Protein AF-A0A0M0EFG6-F1 (afdb_monomer_lite)

Organism: Komagataeibacter europaeus (NCBI:txid33995)

Foldseek 3Di:
DDDQDDPSLVVLLLVLLLVLVLLVVDDDPPRPVVSNVVSVVVNCVSQVDPVSVLVSNQSNCCVRPVDSD

pLDDT: mean 94.76, std 4.19, range [74.12, 98.31]

Radius of gyration: 12.45 Å; chains: 1; bounding box: 35×24×34 Å

Secondary structure (DSSP, 8-state):
-----HHHHHHHHHHHHHHHHHHHTS-STT--HHHHHHHHHHHHHH--SHHHHHHHHHHHHHHHHS---

Structure (mmCIF, N/CA/C/O backbone):
data_AF-A0A0M0EFG6-F1
#
_entry.id   AF-A0A0M0EFG6-F1
#
loop_
_atom_site.group_PDB
_atom_site.id
_atom_site.type_symbol
_atom_site.label_atom_id
_atom_site.label_alt_id
_atom_site.label_comp_id
_atom_site.label_asym_id
_atom_site.label_entity_id
_atom_site.label_seq_id
_atom_site.pdbx_PDB_ins_code
_atom_site.Cartn_x
_atom_site.Cartn_y
_atom_site.Cartn_z
_atom_site.occupancy
_atom_site.B_iso_or_equiv
_atom_site.auth_seq_id
_atom_site.auth_comp_id
_atom_site.auth_asym_id
_atom_site.auth_atom_id
_atom_site.pdbx_PDB_model_num
ATOM 1 N N . MET A 1 1 ? -21.271 -14.032 3.711 1.00 74.12 1 MET A N 1
ATOM 2 C CA . MET A 1 1 ? -19.854 -13.688 3.451 1.00 74.12 1 MET A CA 1
ATOM 3 C C . MET A 1 1 ? -19.240 -13.268 4.773 1.00 74.12 1 MET A C 1
ATOM 5 O O . MET A 1 1 ? -19.972 -12.708 5.579 1.00 74.12 1 MET A O 1
ATOM 9 N N . ALA A 1 2 ? -17.974 -13.599 5.029 1.00 83.00 2 ALA A N 1
ATOM 10 C CA . ALA A 1 2 ? -17.294 -13.153 6.245 1.00 83.00 2 ALA A CA 1
ATOM 11 C C . ALA A 1 2 ? -17.008 -11.646 6.158 1.00 83.00 2 ALA A C 1
ATOM 13 O O . ALA A 1 2 ? -16.657 -11.149 5.087 1.00 83.00 2 ALA A O 1
ATOM 14 N N . GLU A 1 3 ? -17.197 -10.931 7.262 1.00 91.88 3 GLU A N 1
ATOM 15 C CA . GLU A 1 3 ? -16.871 -9.511 7.366 1.00 91.88 3 GLU A CA 1
ATOM 16 C C . GLU A 1 3 ? -15.372 -9.363 7.650 1.00 91.88 3 GLU A C 1
ATOM 18 O O . GLU A 1 3 ? -14.890 -9.869 8.660 1.00 91.88 3 GLU A O 1
ATOM 23 N N . ILE A 1 4 ? -14.636 -8.682 6.766 1.00 91.44 4 ILE A N 1
ATOM 24 C CA . ILE A 1 4 ? -13.195 -8.459 6.937 1.00 91.44 4 ILE A CA 1
ATOM 25 C C . ILE A 1 4 ? -12.988 -7.290 7.895 1.00 91.44 4 ILE A C 1
ATOM 27 O O . ILE A 1 4 ? -13.190 -6.132 7.529 1.00 91.44 4 ILE A O 1
ATOM 31 N N . THR A 1 5 ? -12.546 -7.580 9.117 1.00 94.75 5 THR A N 1
ATOM 32 C CA . THR A 1 5 ? -12.360 -6.557 10.159 1.00 94.75 5 THR A CA 1
ATOM 33 C C . THR A 1 5 ? -11.045 -6.723 10.915 1.00 94.75 5 THR A C 1
ATOM 35 O O . THR A 1 5 ? -10.318 -7.705 10.748 1.00 94.75 5 THR A O 1
ATOM 38 N N . GLY A 1 6 ? -10.694 -5.72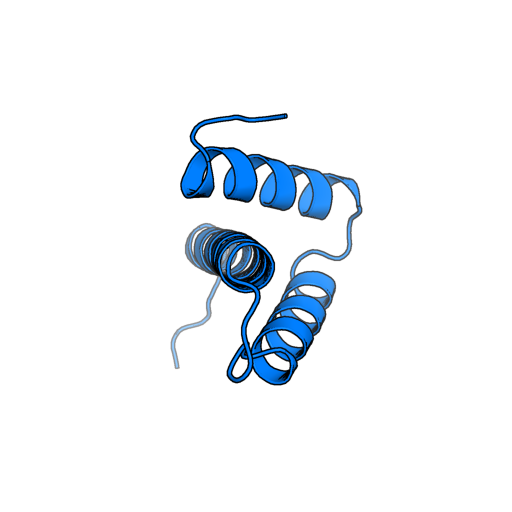3 11.732 1.00 94.75 6 GLY A N 1
ATOM 39 C CA . GLY A 1 6 ? -9.553 -5.774 12.648 1.00 94.75 6 GLY A CA 1
ATOM 40 C C . GLY A 1 6 ? -8.262 -6.273 11.991 1.00 94.75 6 GLY A C 1
ATOM 41 O O . GLY A 1 6 ? -7.688 -5.617 11.117 1.00 94.75 6 GLY A O 1
ATOM 42 N N . ARG A 1 7 ? -7.796 -7.452 12.422 1.00 95.88 7 ARG A N 1
ATOM 43 C CA . ARG A 1 7 ? -6.551 -8.058 11.935 1.00 95.88 7 ARG A CA 1
ATOM 44 C C . ARG A 1 7 ? -6.615 -8.460 10.463 1.00 95.88 7 ARG A C 1
ATOM 46 O O . ARG A 1 7 ? -5.608 -8.332 9.774 1.00 95.88 7 ARG A O 1
ATOM 53 N N . GLU A 1 8 ? -7.756 -8.934 9.985 1.00 96.69 8 GLU A N 1
ATOM 54 C CA . GLU A 1 8 ? -7.921 -9.357 8.593 1.00 96.69 8 GLU A CA 1
ATOM 55 C C . GLU A 1 8 ? -7.819 -8.148 7.667 1.00 96.69 8 GLU A C 1
ATOM 57 O O . GLU A 1 8 ? -7.037 -8.152 6.718 1.00 96.69 8 GLU A O 1
ATOM 62 N N . LEU A 1 9 ? -8.511 -7.061 8.021 1.00 96.81 9 LEU A N 1
ATOM 63 C CA . LEU A 1 9 ? -8.433 -5.801 7.288 1.00 96.81 9 LEU A CA 1
ATOM 64 C C . LEU A 1 9 ? -7.002 -5.246 7.271 1.00 96.81 9 LEU A C 1
ATOM 66 O O . LEU A 1 9 ? -6.521 -4.788 6.236 1.00 96.81 9 LEU A O 1
ATOM 70 N N . HIS A 1 10 ? -6.290 -5.335 8.395 1.00 96.81 10 HIS A N 1
ATOM 71 C CA . HIS A 1 10 ? -4.883 -4.944 8.464 1.00 96.81 10 HIS A CA 1
ATOM 72 C C . HIS A 1 10 ? -3.995 -5.759 7.508 1.00 96.81 10 HIS A C 1
ATOM 74 O O . HIS A 1 10 ? -3.095 -5.204 6.877 1.00 96.81 10 HIS A O 1
ATOM 80 N N . LEU A 1 11 ? -4.240 -7.067 7.377 1.00 97.38 11 LEU A N 1
ATOM 81 C CA . LEU A 1 11 ? -3.509 -7.911 6.431 1.00 97.38 11 LEU A CA 1
ATOM 82 C C . LEU A 1 11 ? -3.814 -7.525 4.983 1.00 97.38 11 LEU A C 1
ATOM 84 O O . LEU A 1 11 ? -2.879 -7.425 4.193 1.00 97.38 11 LEU A O 1
ATOM 88 N N . VAL A 1 12 ? -5.078 -7.242 4.652 1.00 97.50 12 VAL A N 1
ATOM 89 C CA . VAL A 1 12 ? -5.474 -6.781 3.310 1.00 97.50 12 VAL A CA 1
ATOM 90 C C . VAL A 1 12 ? -4.742 -5.491 2.948 1.00 97.50 12 VAL A C 1
ATOM 92 O O . VAL A 1 12 ? -4.057 -5.448 1.930 1.00 97.50 12 VAL A O 1
ATOM 95 N N . LYS A 1 13 ? -4.795 -4.472 3.814 1.00 98.19 13 LYS A N 1
ATOM 96 C CA . LYS A 1 13 ? -4.096 -3.193 3.602 1.00 98.19 13 LYS A CA 1
ATOM 97 C C . LYS A 1 13 ? -2.593 -3.388 3.378 1.00 98.19 13 LYS A C 1
ATOM 99 O O . LYS A 1 13 ? -2.012 -2.823 2.453 1.00 98.19 13 LYS A O 1
ATOM 104 N N . LYS A 1 14 ? -1.965 -4.244 4.191 1.00 98.19 14 LYS A N 1
ATOM 105 C CA . LYS A 1 14 ? -0.535 -4.549 4.078 1.00 98.19 14 LYS A CA 1
ATOM 106 C C . LYS A 1 14 ? -0.193 -5.263 2.766 1.00 98.19 14 LYS A C 1
ATOM 108 O O . LYS A 1 14 ? 0.811 -4.927 2.146 1.00 98.19 14 LYS A O 1
ATOM 113 N N . VAL A 1 15 ? -1.004 -6.233 2.344 1.00 98.19 15 VAL A N 1
ATOM 114 C CA . VAL A 1 15 ? -0.785 -6.971 1.091 1.00 98.19 15 VAL A CA 1
ATOM 115 C C . VAL A 1 15 ? -0.962 -6.064 -0.123 1.00 98.19 15 VAL A C 1
ATOM 117 O O . VAL A 1 15 ? -0.142 -6.146 -1.030 1.00 98.19 15 VAL A O 1
ATOM 120 N N . LEU A 1 16 ? -1.950 -5.162 -0.117 1.00 98.25 16 LEU A N 1
ATOM 121 C CA . LEU A 1 16 ? -2.126 -4.167 -1.182 1.00 98.25 16 LEU A CA 1
ATOM 122 C C . LEU A 1 16 ? -0.867 -3.308 -1.353 1.00 98.25 16 LEU A C 1
ATOM 124 O O . LEU A 1 16 ? -0.335 -3.211 -2.456 1.00 98.25 16 LEU A O 1
ATOM 128 N N . ALA A 1 17 ? -0.328 -2.767 -0.256 1.00 98.12 17 ALA A N 1
ATOM 129 C CA . ALA A 1 17 ? 0.889 -1.958 -0.303 1.00 98.12 17 ALA A CA 1
ATOM 130 C C . ALA A 1 17 ? 2.118 -2.751 -0.796 1.00 98.12 17 ALA A C 1
ATOM 132 O O . ALA A 1 17 ? 2.910 -2.239 -1.587 1.00 98.12 17 ALA A O 1
ATOM 133 N N . ILE A 1 18 ? 2.272 -4.010 -0.363 1.00 98.31 18 ILE A N 1
ATOM 134 C CA . ILE A 1 18 ? 3.358 -4.897 -0.821 1.00 98.31 18 ILE A CA 1
ATOM 135 C C . ILE A 1 18 ? 3.234 -5.182 -2.317 1.00 98.31 18 ILE A C 1
ATOM 137 O O . ILE A 1 18 ? 4.225 -5.083 -3.035 1.00 98.31 18 ILE A O 1
ATOM 141 N N . ALA A 1 19 ? 2.034 -5.533 -2.783 1.00 97.88 19 ALA A N 1
ATOM 142 C CA . ALA A 1 19 ? 1.784 -5.857 -4.180 1.00 97.88 19 ALA A CA 1
ATOM 143 C C . ALA A 1 19 ? 2.061 -4.653 -5.084 1.00 97.88 19 ALA A C 1
ATOM 145 O O . ALA A 1 19 ? 2.773 -4.797 -6.074 1.00 97.88 19 ALA A O 1
ATOM 146 N N . MET A 1 20 ? 1.588 -3.462 -4.703 1.00 97.25 20 MET A N 1
ATOM 147 C CA . MET A 1 20 ? 1.874 -2.226 -5.433 1.00 97.25 20 MET A CA 1
ATOM 148 C C . MET A 1 20 ? 3.378 -1.979 -5.565 1.00 97.25 20 MET A C 1
ATOM 150 O O . MET A 1 20 ? 3.866 -1.785 -6.674 1.00 97.25 20 MET A O 1
ATOM 154 N N . LEU A 1 21 ? 4.129 -2.053 -4.460 1.00 96.62 21 LEU A N 1
ATOM 155 C CA . LEU A 1 21 ? 5.576 -1.838 -4.496 1.00 96.62 21 LEU A CA 1
ATOM 156 C C . LEU A 1 21 ? 6.303 -2.922 -5.308 1.00 96.62 21 LEU A C 1
ATOM 158 O O . LEU A 1 21 ? 7.258 -2.625 -6.024 1.00 96.62 21 LEU A O 1
ATOM 162 N N . ALA A 1 22 ? 5.872 -4.180 -5.209 1.00 96.00 22 ALA A N 1
ATOM 163 C CA . ALA A 1 22 ? 6.442 -5.273 -5.991 1.00 96.00 22 ALA A CA 1
ATOM 164 C C . ALA A 1 22 ? 6.218 -5.066 -7.497 1.00 96.00 22 ALA A C 1
ATOM 166 O O . ALA A 1 22 ? 7.153 -5.257 -8.276 1.00 96.00 22 ALA A O 1
ATOM 167 N N . ILE A 1 23 ? 5.015 -4.630 -7.889 1.00 95.69 23 ILE A N 1
ATOM 168 C CA . ILE A 1 23 ? 4.684 -4.274 -9.270 1.00 95.69 23 ILE A CA 1
ATOM 169 C C . ILE A 1 23 ? 5.552 -3.104 -9.723 1.00 95.69 23 ILE A C 1
ATOM 171 O O . ILE A 1 23 ? 6.234 -3.230 -10.733 1.00 95.69 23 ILE A O 1
ATOM 175 N N . GLU A 1 24 ? 5.577 -1.995 -8.978 1.00 93.94 24 GLU A N 1
ATOM 176 C CA . GLU A 1 24 ? 6.329 -0.778 -9.315 1.00 93.94 24 GLU A CA 1
ATOM 177 C C . GLU A 1 24 ? 7.822 -1.061 -9.552 1.00 93.94 24 GLU A C 1
ATOM 179 O O . GLU A 1 24 ? 8.422 -0.539 -10.493 1.00 93.94 24 GLU A O 1
ATOM 184 N N . ARG A 1 25 ? 8.411 -1.956 -8.749 1.00 92.81 25 ARG A N 1
ATOM 185 C CA . ARG A 1 25 ? 9.827 -2.346 -8.834 1.00 92.81 25 ARG A CA 1
ATOM 186 C C . ARG A 1 25 ? 10.167 -3.313 -9.969 1.00 92.81 25 ARG A C 1
ATOM 188 O O . ARG A 1 25 ? 11.346 -3.619 -10.149 1.00 92.81 25 ARG A O 1
ATOM 195 N N . GLN A 1 26 ? 9.185 -3.792 -10.728 1.00 90.44 26 GLN A N 1
ATOM 196 C CA . GLN A 1 26 ? 9.391 -4.655 -11.893 1.00 90.44 26 GLN A CA 1
ATOM 197 C C . GLN A 1 26 ? 8.923 -3.953 -13.176 1.00 90.44 26 GLN A C 1
ATOM 199 O O . GLN A 1 26 ? 7.903 -4.334 -13.756 1.00 90.44 26 GLN A O 1
ATOM 204 N N . PRO A 1 27 ? 9.652 -2.918 -13.639 1.00 91.06 27 PRO A N 1
ATOM 205 C CA . PRO A 1 27 ? 9.307 -2.240 -14.879 1.00 91.06 27 PRO A CA 1
ATOM 206 C C . PRO A 1 27 ? 9.436 -3.197 -16.067 1.00 91.06 27 PRO A C 1
ATOM 208 O O . PRO A 1 27 ? 10.414 -3.937 -16.192 1.00 91.06 27 PRO A O 1
ATOM 211 N N . GLY A 1 28 ? 8.457 -3.168 -16.967 1.00 93.25 28 GLY A N 1
ATOM 212 C CA . GLY A 1 28 ? 8.464 -4.015 -18.153 1.00 93.25 28 GLY A CA 1
ATOM 213 C C . GLY A 1 28 ? 7.251 -3.801 -19.057 1.00 93.25 28 GLY A C 1
ATOM 214 O O . GLY A 1 28 ? 6.276 -3.170 -18.652 1.00 93.25 28 GLY A O 1
ATOM 215 N N . PRO A 1 29 ? 7.277 -4.353 -20.283 1.00 91.38 29 PRO A N 1
ATOM 216 C CA . PRO A 1 29 ? 6.206 -4.175 -21.270 1.00 91.38 29 PRO A CA 1
ATOM 217 C C . PRO A 1 29 ? 4.850 -4.755 -20.834 1.00 91.38 29 PRO A C 1
ATOM 219 O O . PRO A 1 29 ? 3.829 -4.411 -21.418 1.00 91.38 29 PRO A O 1
ATOM 222 N N . PHE A 1 30 ? 4.834 -5.615 -19.813 1.00 89.81 30 PHE A N 1
ATOM 223 C CA . PHE A 1 30 ? 3.632 -6.247 -19.261 1.00 89.81 30 PHE A CA 1
ATOM 224 C C . PHE A 1 30 ? 3.414 -5.901 -17.784 1.00 89.81 30 PHE A C 1
ATOM 226 O O . PHE A 1 30 ? 2.849 -6.696 -17.038 1.00 89.81 30 PHE A O 1
ATOM 233 N N . GLN A 1 31 ? 3.899 -4.741 -17.336 1.00 93.56 31 GLN A N 1
ATOM 234 C CA . GLN A 1 31 ? 3.687 -4.303 -15.962 1.00 93.56 31 GLN A CA 1
ATOM 235 C C . GLN A 1 31 ? 2.182 -4.061 -15.717 1.00 93.56 31 GLN A C 1
ATOM 237 O O . GLN A 1 31 ? 1.554 -3.327 -16.488 1.00 93.56 31 GLN A O 1
ATOM 242 N N . PRO A 1 32 ? 1.584 -4.660 -14.671 1.00 94.75 32 PRO A N 1
ATOM 243 C CA . PRO A 1 32 ? 0.143 -4.594 -14.417 1.00 94.75 32 PRO A CA 1
ATOM 244 C C . PRO A 1 32 ? -0.268 -3.249 -13.791 1.00 94.75 32 PRO A C 1
ATOM 246 O O . PRO A 1 32 ? -0.672 -3.159 -12.632 1.00 94.75 32 PRO A O 1
ATOM 249 N N . TYR A 1 33 ? -0.142 -2.165 -14.560 1.00 93.12 33 TYR A N 1
ATOM 250 C CA . TYR A 1 33 ? -0.437 -0.809 -14.093 1.00 93.12 33 TYR A CA 1
ATOM 251 C C . TYR A 1 33 ? -1.897 -0.614 -13.679 1.00 93.12 33 TYR A C 1
ATOM 253 O O . TYR A 1 33 ? -2.147 0.089 -12.704 1.00 93.12 33 TYR A O 1
ATOM 261 N N . SER A 1 34 ? -2.849 -1.220 -14.397 1.00 95.50 34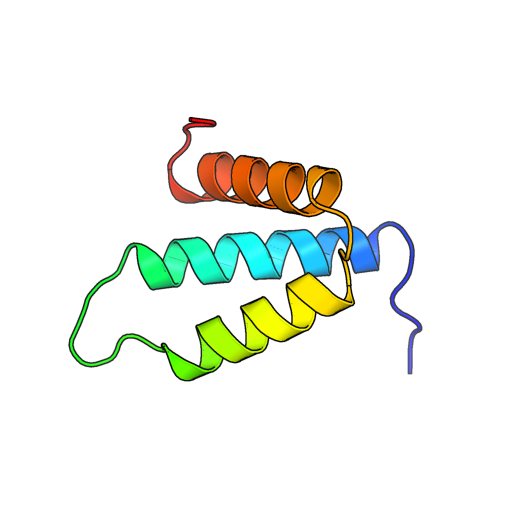 SER A N 1
ATOM 262 C CA . SER A 1 34 ? -4.272 -1.160 -14.039 1.00 95.50 34 SER A CA 1
ATOM 263 C C . SER A 1 34 ? -4.515 -1.762 -12.661 1.00 95.50 34 SER A C 1
ATOM 265 O O . SER A 1 34 ? -5.092 -1.103 -11.802 1.00 95.50 34 SER A O 1
ATOM 267 N N . ASP A 1 35 ? -3.975 -2.956 -12.418 1.00 95.81 35 ASP A N 1
ATOM 268 C CA . ASP A 1 35 ? -4.152 -3.664 -11.151 1.00 95.81 35 ASP A CA 1
ATOM 269 C C . ASP A 1 35 ? -3.527 -2.867 -10.001 1.00 95.81 35 ASP A C 1
ATOM 271 O O . ASP A 1 35 ? -4.110 -2.745 -8.928 1.00 95.81 35 ASP A O 1
ATOM 275 N N . MET A 1 36 ? -2.365 -2.249 -10.235 1.00 96.31 36 MET A N 1
ATOM 276 C CA . MET A 1 36 ? -1.726 -1.369 -9.257 1.00 96.31 36 MET A CA 1
ATOM 277 C C . MET A 1 36 ? -2.580 -0.132 -8.930 1.00 96.31 36 MET A C 1
ATOM 279 O O . MET A 1 36 ? -2.639 0.269 -7.767 1.00 96.31 36 MET A O 1
ATOM 283 N N . GLN A 1 37 ? -3.243 0.476 -9.920 1.00 96.56 37 GLN A N 1
ATOM 284 C CA . GLN A 1 37 ? -4.143 1.616 -9.696 1.00 96.56 37 GLN A CA 1
ATOM 285 C C . GLN A 1 37 ? -5.402 1.206 -8.926 1.00 96.56 37 GLN A C 1
ATOM 287 O O . GLN A 1 37 ? -5.789 1.906 -7.990 1.00 96.56 37 GLN A O 1
ATOM 292 N N . ASP A 1 38 ? -5.990 0.054 -9.250 1.00 98.00 38 ASP A N 1
ATOM 293 C CA . ASP A 1 38 ? -7.137 -0.487 -8.516 1.00 98.00 38 ASP A CA 1
ATOM 294 C C . ASP A 1 38 ? -6.764 -0.793 -7.057 1.00 98.00 38 ASP A C 1
ATOM 296 O O . ASP A 1 38 ? -7.485 -0.422 -6.126 1.00 98.00 38 ASP A O 1
ATOM 300 N N . MET A 1 39 ? -5.591 -1.398 -6.835 1.00 97.81 39 MET A N 1
ATOM 301 C CA . MET A 1 39 ? -5.054 -1.644 -5.493 1.00 97.81 39 MET A CA 1
ATOM 302 C C . MET A 1 39 ? -4.801 -0.345 -4.729 1.00 97.81 39 MET A C 1
ATOM 304 O O . MET A 1 39 ? -5.120 -0.278 -3.541 1.00 97.81 39 MET A O 1
ATOM 308 N N . LYS A 1 40 ? -4.275 0.692 -5.394 1.00 96.38 40 LYS A N 1
ATOM 309 C CA . LYS A 1 40 ? -4.078 2.014 -4.793 1.00 96.38 40 LYS A CA 1
ATOM 310 C C . LYS A 1 40 ? -5.411 2.630 -4.378 1.00 96.38 40 LYS A C 1
ATOM 312 O O . LYS A 1 40 ? -5.540 3.059 -3.237 1.00 96.38 40 LYS A O 1
ATOM 317 N N . GLY A 1 41 ? -6.404 2.637 -5.266 1.00 97.25 41 GLY A N 1
ATOM 318 C CA . GLY A 1 41 ? -7.728 3.184 -4.969 1.00 97.25 41 GLY A CA 1
ATOM 319 C C . GLY A 1 41 ? -8.407 2.463 -3.803 1.00 97.25 41 GLY A C 1
ATOM 320 O O . GLY A 1 41 ? -8.969 3.105 -2.915 1.00 97.25 41 GLY A O 1
ATOM 321 N N . LEU A 1 42 ? -8.299 1.131 -3.753 1.00 97.69 42 LEU A N 1
ATOM 322 C CA . LEU A 1 42 ? -8.802 0.354 -2.624 1.00 97.69 42 LEU A CA 1
ATOM 323 C C . LEU A 1 42 ? -8.031 0.658 -1.333 1.00 97.69 42 LEU A C 1
ATOM 325 O O . LEU A 1 42 ? -8.643 0.784 -0.275 1.00 97.69 42 LEU A O 1
ATOM 329 N N . LEU A 1 43 ? -6.705 0.795 -1.389 1.00 97.19 43 LEU A N 1
ATOM 330 C CA . LEU A 1 43 ? -5.907 1.120 -0.210 1.00 97.19 43 LEU A CA 1
ATOM 331 C C . LEU A 1 43 ? -6.237 2.518 0.329 1.00 97.19 43 LEU A C 1
ATOM 333 O O . LEU A 1 43 ? -6.424 2.650 1.536 1.00 97.19 43 LEU A O 1
ATOM 337 N N . ASP A 1 44 ? -6.388 3.515 -0.545 1.00 95.94 44 ASP A N 1
ATOM 338 C CA . ASP A 1 44 ? -6.796 4.879 -0.184 1.00 95.94 44 ASP A CA 1
ATOM 339 C C . ASP A 1 44 ? -8.181 4.885 0.498 1.00 95.94 44 ASP A C 1
ATOM 341 O O . ASP A 1 44 ? -8.395 5.595 1.480 1.00 95.94 44 ASP A O 1
ATOM 345 N N . LEU A 1 45 ? -9.114 4.043 0.032 1.00 96.38 45 LEU A N 1
ATOM 346 C CA . LEU A 1 45 ? -10.436 3.879 0.647 1.00 96.38 45 LEU A CA 1
ATOM 347 C C . LEU A 1 45 ? -10.360 3.222 2.034 1.00 96.38 45 LEU A C 1
ATOM 349 O O . LEU A 1 45 ? -11.065 3.625 2.959 1.00 96.38 45 LEU A O 1
ATOM 353 N N . LEU A 1 46 ? -9.541 2.177 2.178 1.00 96.1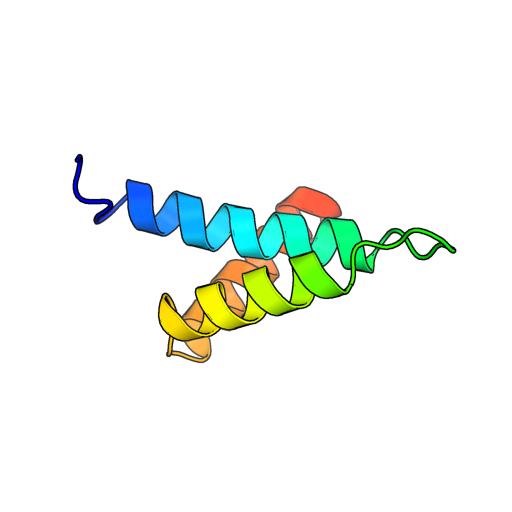2 46 LEU A N 1
ATOM 354 C CA . LEU A 1 46 ? -9.446 1.406 3.417 1.00 96.12 46 LEU A CA 1
ATOM 355 C C . LEU A 1 46 ? -8.590 2.112 4.481 1.00 96.12 46 LEU A C 1
ATOM 357 O O . LEU A 1 46 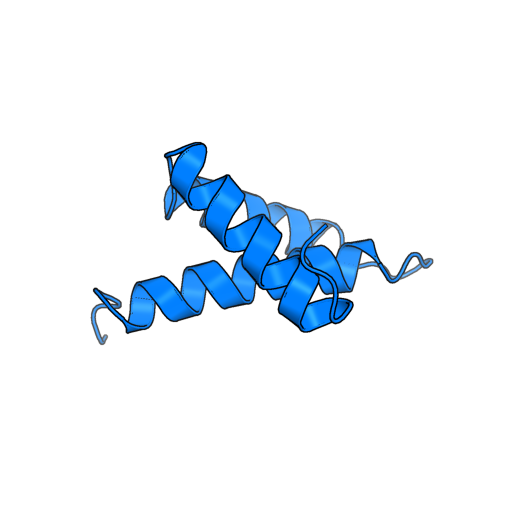? -8.821 1.899 5.674 1.00 96.12 46 LEU A O 1
ATOM 361 N N . ALA A 1 47 ? -7.600 2.907 4.075 1.00 94.44 47 ALA A N 1
ATOM 362 C CA . ALA A 1 47 ? -6.642 3.600 4.934 1.00 94.44 47 ALA A CA 1
ATOM 363 C C . ALA A 1 47 ? -6.600 5.110 4.613 1.00 94.44 47 ALA A C 1
ATOM 365 O O . ALA A 1 47 ? -5.607 5.600 4.085 1.00 94.44 47 ALA A O 1
ATOM 366 N N . PRO A 1 48 ? -7.653 5.877 4.949 1.00 88.12 48 PRO A N 1
ATOM 367 C CA . PRO A 1 48 ? -7.807 7.267 4.506 1.00 88.12 48 PRO A CA 1
ATOM 368 C C . PRO A 1 48 ? -6.839 8.267 5.162 1.00 88.12 48 PRO A C 1
ATOM 370 O O . PRO A 1 48 ? 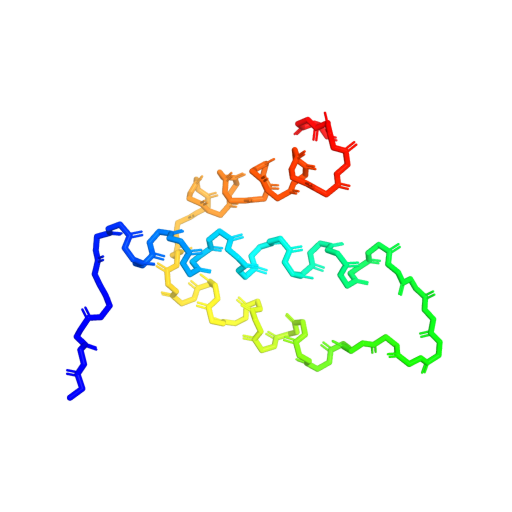-6.841 9.443 4.811 1.00 88.12 48 PRO A O 1
ATOM 373 N N . GLY A 1 49 ? -6.057 7.844 6.159 1.00 91.88 49 GLY A N 1
ATOM 374 C CA . GLY A 1 49 ? -5.126 8.714 6.873 1.00 91.88 49 GLY A CA 1
ATOM 375 C C . GLY A 1 49 ? -3.695 8.583 6.362 1.00 91.88 49 GLY A C 1
ATOM 376 O O . GLY A 1 49 ? -3.151 7.479 6.325 1.00 91.88 49 GLY A O 1
ATOM 377 N N . ASP A 1 50 ? -3.036 9.714 6.106 1.00 91.56 50 ASP A N 1
ATOM 378 C CA . ASP A 1 50 ? -1.640 9.769 5.643 1.00 91.56 50 ASP A CA 1
ATOM 379 C C . ASP A 1 50 ? -0.666 9.014 6.560 1.00 91.56 50 ASP A C 1
ATOM 381 O O . ASP A 1 50 ? 0.280 8.372 6.098 1.00 91.56 50 ASP A O 1
ATOM 385 N N . THR A 1 51 ? -0.901 9.042 7.876 1.00 95.25 51 THR A N 1
ATOM 386 C CA . THR A 1 51 ? -0.106 8.279 8.850 1.00 95.25 51 THR A CA 1
ATOM 387 C C . THR A 1 51 ? -0.233 6.772 8.630 1.00 95.25 51 THR A C 1
ATOM 389 O O . THR A 1 51 ? 0.760 6.048 8.705 1.00 95.25 51 THR A O 1
ATOM 392 N N . GLU A 1 52 ? -1.443 6.291 8.340 1.00 95.00 52 GLU A N 1
ATOM 393 C CA . GLU A 1 52 ? -1.696 4.872 8.103 1.00 95.00 52 GLU A CA 1
ATOM 394 C C . GLU A 1 52 ? -1.108 4.430 6.752 1.00 95.00 52 GLU A C 1
ATOM 396 O O . GLU A 1 52 ? -0.450 3.390 6.673 1.00 95.00 52 GLU A O 1
ATOM 401 N N . LEU A 1 53 ? -1.245 5.256 5.709 1.00 95.38 53 LEU A N 1
ATOM 402 C CA . LEU A 1 53 ? -0.617 5.016 4.406 1.00 95.38 53 LEU A CA 1
ATOM 403 C C . LEU A 1 53 ? 0.910 4.968 4.510 1.00 95.38 53 LEU A C 1
ATOM 405 O O . LEU A 1 53 ? 1.536 4.039 3.998 1.00 95.38 53 LEU A O 1
ATOM 409 N N . THR A 1 54 ? 1.515 5.909 5.242 1.00 95.75 54 THR A N 1
ATOM 410 C CA . THR A 1 54 ? 2.965 5.934 5.494 1.00 95.75 54 THR A CA 1
ATOM 411 C C . THR A 1 54 ? 3.423 4.665 6.211 1.00 95.75 54 THR A C 1
ATOM 413 O O . THR A 1 54 ? 4.457 4.085 5.866 1.00 95.75 54 THR A O 1
ATOM 416 N N . PHE A 1 55 ? 2.638 4.189 7.181 1.00 96.12 55 PHE A N 1
ATOM 417 C CA . PHE A 1 55 ? 2.917 2.938 7.877 1.00 96.12 55 PHE A CA 1
ATOM 418 C C . PHE A 1 55 ? 2.933 1.738 6.916 1.00 96.12 55 PHE A C 1
ATOM 420 O O . PHE A 1 55 ? 3.887 0.954 6.941 1.00 96.12 55 PHE A O 1
ATOM 427 N N . TYR A 1 56 ? 1.924 1.587 6.049 1.00 97.50 56 TYR A N 1
ATOM 428 C CA . TYR A 1 56 ? 1.892 0.466 5.103 1.00 97.50 56 TYR A CA 1
ATOM 429 C C . TYR A 1 56 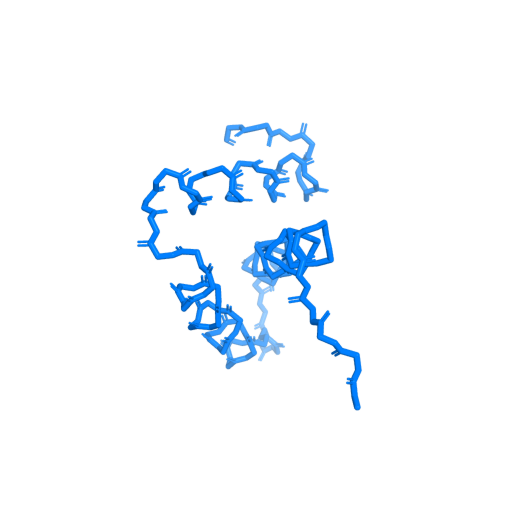? 2.949 0.585 4.008 1.00 97.50 56 TYR A C 1
ATOM 431 O O . TYR A 1 56 ? 3.530 -0.434 3.643 1.00 97.50 56 TYR A O 1
ATOM 439 N N . ALA A 1 57 ? 3.263 1.796 3.545 1.00 96.00 57 ALA A N 1
ATOM 440 C CA . ALA A 1 57 ? 4.351 2.029 2.600 1.00 96.00 57 ALA A CA 1
ATOM 441 C C . ALA A 1 57 ? 5.696 1.573 3.185 1.00 96.00 57 ALA A C 1
ATOM 443 O O . ALA A 1 57 ? 6.417 0.797 2.557 1.00 96.00 57 ALA A O 1
ATOM 444 N N . ARG A 1 58 ? 5.999 1.961 4.431 1.00 97.44 58 ARG A N 1
ATOM 445 C CA . ARG A 1 58 ? 7.205 1.503 5.136 1.00 97.44 58 ARG A CA 1
ATOM 446 C C . ARG A 1 58 ? 7.214 -0.014 5.323 1.00 97.44 58 ARG A C 1
ATOM 448 O O . ARG A 1 58 ? 8.230 -0.666 5.101 1.00 97.44 58 ARG A O 1
ATOM 455 N N . ALA A 1 59 ? 6.082 -0.599 5.715 1.00 96.94 59 ALA A N 1
ATOM 456 C CA . ALA A 1 59 ? 5.963 -2.045 5.875 1.00 96.94 59 ALA A CA 1
ATOM 457 C C . ALA A 1 59 ? 6.153 -2.803 4.548 1.00 96.94 59 ALA A C 1
ATOM 459 O O . ALA A 1 59 ? 6.721 -3.896 4.552 1.00 96.94 59 ALA A O 1
ATOM 460 N N . ALA A 1 60 ? 5.692 -2.230 3.434 1.00 97.88 60 ALA A N 1
ATOM 461 C CA . ALA A 1 60 ? 5.887 -2.773 2.100 1.00 97.88 60 ALA A CA 1
ATOM 462 C C . ALA A 1 60 ? 7.357 -2.733 1.682 1.00 97.88 60 ALA A C 1
ATOM 464 O O . ALA A 1 60 ? 7.857 -3.749 1.205 1.00 97.88 60 ALA A O 1
ATOM 465 N N . ARG A 1 61 ? 8.072 -1.623 1.929 1.00 97.19 61 ARG A N 1
ATOM 466 C CA . ARG A 1 61 ? 9.519 -1.539 1.655 1.00 97.19 61 ARG A CA 1
ATOM 467 C C . ARG A 1 61 ? 10.284 -2.634 2.379 1.00 97.19 61 ARG A C 1
ATOM 469 O O . ARG A 1 61 ? 10.882 -3.470 1.716 1.00 97.19 61 ARG A O 1
ATOM 476 N N . ILE A 1 62 ? 10.107 -2.760 3.695 1.00 97.62 62 ILE A N 1
ATOM 477 C CA . ILE A 1 62 ? 10.757 -3.825 4.479 1.00 97.62 62 ILE A CA 1
ATOM 478 C C . ILE A 1 62 ? 10.483 -5.209 3.874 1.00 97.62 62 ILE A C 1
ATOM 480 O O . ILE A 1 62 ? 11.385 -6.035 3.783 1.00 97.62 62 ILE A O 1
ATOM 484 N N . ALA A 1 63 ? 9.245 -5.477 3.453 1.00 97.62 63 ALA A N 1
ATOM 485 C CA . ALA A 1 63 ? 8.870 -6.778 2.908 1.00 97.62 63 ALA A CA 1
ATOM 486 C C . ALA A 1 63 ? 9.457 -7.057 1.512 1.00 97.62 63 ALA A C 1
ATOM 488 O O . ALA A 1 63 ? 9.770 -8.206 1.212 1.00 97.62 63 ALA A O 1
ATOM 489 N N . VAL A 1 64 ? 9.577 -6.037 0.659 1.00 97.06 64 VAL A N 1
ATOM 490 C CA . VAL A 1 64 ? 9.999 -6.195 -0.743 1.00 97.06 64 VAL A CA 1
ATOM 491 C C . VAL A 1 64 ? 11.508 -6.016 -0.916 1.00 97.06 64 VAL A C 1
ATOM 493 O O . VAL A 1 64 ? 12.111 -6.676 -1.759 1.00 97.06 64 VAL A O 1
ATOM 496 N N . THR A 1 65 ? 12.127 -5.125 -0.145 1.00 96.00 65 THR A N 1
ATOM 497 C CA . THR A 1 65 ? 13.542 -4.747 -0.283 1.00 96.00 65 THR A CA 1
ATOM 498 C C . THR A 1 65 ? 14.402 -5.189 0.896 1.00 96.00 65 THR A C 1
ATOM 500 O O . THR A 1 65 ? 15.621 -5.225 0.762 1.00 96.00 65 THR A O 1
ATOM 503 N N . GLY A 1 66 ? 13.798 -5.533 2.038 1.00 96.75 66 GLY A N 1
ATOM 504 C CA . GLY A 1 66 ? 14.525 -5.739 3.293 1.00 96.75 66 GLY A CA 1
ATOM 505 C C . GLY A 1 66 ? 14.952 -4.436 3.979 1.00 96.75 66 GLY A C 1
ATOM 506 O O . GLY A 1 66 ? 15.601 -4.502 5.020 1.00 96.75 66 GLY A O 1
ATOM 507 N N . ASP A 1 67 ? 14.575 -3.277 3.431 1.00 93.50 67 ASP A N 1
ATOM 508 C CA . ASP A 1 67 ? 14.978 -1.949 3.901 1.00 93.50 67 ASP A CA 1
ATOM 509 C C . ASP A 1 67 ? 13.738 -1.111 4.275 1.00 93.50 67 ASP A C 1
ATOM 511 O O . ASP A 1 67 ? 12.770 -1.091 3.509 1.00 93.50 67 ASP A O 1
ATOM 515 N N . PRO A 1 68 ? 13.690 -0.473 5.460 1.00 88.38 68 PRO A N 1
ATOM 516 C CA . PRO A 1 68 ? 12.619 0.457 5.810 1.00 88.38 68 PRO A CA 1
ATOM 517 C C . PRO A 1 68 ? 12.634 1.800 5.070 1.00 88.38 68 PRO A C 1
ATOM 519 O O . PRO A 1 68 ? 11.580 2.449 5.068 1.00 88.38 68 PRO A O 1
ATOM 522 N N . ASP A 1 69 ? 13.764 2.219 4.499 1.00 80.56 69 ASP A N 1
ATOM 523 C CA . ASP A 1 69 ? 13.943 3.557 3.927 1.00 80.56 69 ASP A CA 1
ATOM 524 C C . ASP A 1 69 ? 13.665 3.593 2.414 1.00 80.56 69 ASP A C 1
ATOM 526 O O . ASP A 1 69 ? 14.201 2.769 1.638 1.00 80.56 69 ASP A O 1
#

Sequence (69 aa):
MAEITGRELHLVKKVLAIAMLAIERQPGPFQPYSDMQDMKGLLDLLAPGDTELTFYARAARIAVTGDPD